Protein AF-A0A0F0EK61-F1 (afdb_monomer_lite)

Radius of gyration: 14.15 Å; chains: 1; bounding box: 29×21×44 Å

Secondary structure (DSSP, 8-state):
-HHHHHHHHHHHHHHHHHHHHHTEEEEEETTEEEEEEEEEETTTEEEEEEEEEETTT--HHHHHHHHHHHHHHHS--

Sequence (77 aa):
PRLLRQNRLLTLLRGVERSRRLGYALAGAEGVAGVGYVLPLALAGDAAVSVVSTASRMPASRRHEIGTLLSVTFGKG

pLDDT: mean 89.46, std 9.72, range [51.94, 97.56]

Structure (mmCIF, N/CA/C/O backbone):
data_AF-A0A0F0EK61-F1
#
_entry.id   AF-A0A0F0EK61-F1
#
loop_
_atom_site.group_PDB
_atom_site.id
_atom_site.type_symbol
_atom_site.label_atom_id
_atom_site.label_alt_id
_atom_site.label_comp_id
_atom_site.label_asym_id
_atom_site.label_entity_id
_atom_site.label_seq_id
_atom_site.pdbx_PDB_ins_code
_atom_site.Cartn_x
_atom_site.Cartn_y
_atom_site.Cartn_z
_atom_site.occupancy
_atom_site.B_iso_or_equiv
_atom_site.auth_seq_id
_atom_site.auth_comp_id
_atom_site.auth_asym_id
_atom_site.auth_atom_id
_atom_site.pdbx_PDB_model_num
ATOM 1 N N . PRO A 1 1 ? 14.059 -4.553 27.193 1.00 64.81 1 PRO A N 1
ATOM 2 C CA . PRO A 1 1 ? 14.522 -3.732 26.037 1.00 64.81 1 PRO A CA 1
ATOM 3 C C . PRO A 1 1 ? 14.795 -4.521 24.735 1.00 64.81 1 PRO A C 1
ATOM 5 O O . PRO A 1 1 ? 14.324 -4.110 23.680 1.00 64.81 1 PRO A O 1
ATOM 8 N N . ARG A 1 2 ? 15.528 -5.647 24.787 1.00 72.31 2 ARG A N 1
ATOM 9 C CA . ARG A 1 2 ? 15.909 -6.449 23.601 1.00 72.31 2 ARG A CA 1
ATOM 10 C C . ARG A 1 2 ? 14.727 -7.192 22.953 1.00 72.31 2 ARG A C 1
ATOM 12 O O . ARG A 1 2 ? 14.546 -7.103 21.745 1.00 72.31 2 ARG A O 1
ATOM 19 N N . LEU A 1 3 ? 13.864 -7.804 23.769 1.00 69.00 3 LEU A N 1
ATOM 20 C CA . LEU A 1 3 ? 12.648 -8.511 23.328 1.00 69.00 3 LEU A CA 1
ATOM 21 C C . LEU A 1 3 ? 11.664 -7.608 22.557 1.00 69.00 3 LEU A C 1
ATOM 23 O O . LEU A 1 3 ? 11.133 -8.002 21.526 1.00 69.00 3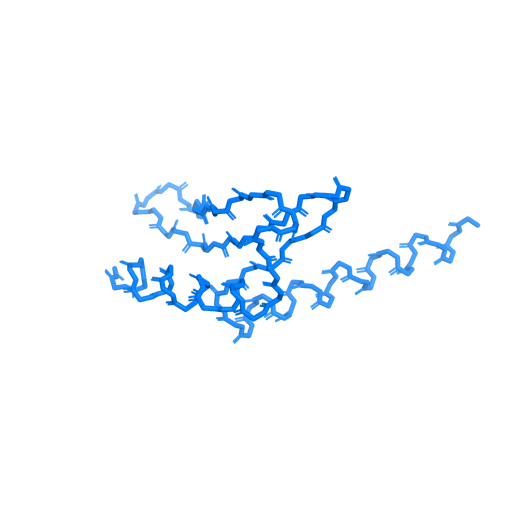 LEU A O 1
ATOM 27 N N . LEU A 1 4 ? 11.480 -6.358 23.002 1.00 69.62 4 LEU A N 1
ATOM 28 C CA . LEU A 1 4 ? 10.63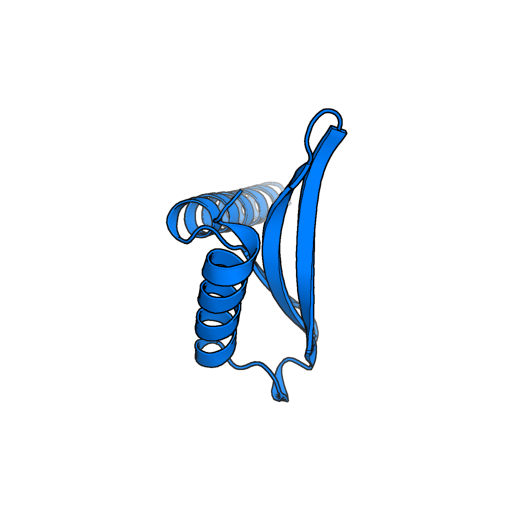5 -5.366 22.318 1.00 69.62 4 LEU A CA 1
ATOM 29 C C . LEU A 1 4 ? 11.153 -5.027 20.910 1.00 69.62 4 LEU A C 1
ATOM 31 O O . LEU A 1 4 ? 10.362 -4.894 19.979 1.00 69.62 4 LEU A O 1
ATOM 35 N N . ARG A 1 5 ? 12.479 -4.917 20.734 1.00 73.50 5 ARG A N 1
ATOM 36 C CA . ARG A 1 5 ? 13.100 -4.697 19.415 1.00 73.50 5 ARG A CA 1
ATOM 37 C C . ARG A 1 5 ? 12.943 -5.919 18.510 1.00 73.50 5 ARG A C 1
ATOM 39 O O . ARG A 1 5 ? 12.644 -5.765 17.331 1.00 73.50 5 ARG A O 1
ATOM 46 N N . GLN A 1 6 ? 13.082 -7.116 19.076 1.00 75.12 6 GLN A N 1
ATOM 47 C CA . GLN A 1 6 ? 12.930 -8.380 18.355 1.00 75.12 6 GLN A CA 1
ATOM 48 C C . GLN A 1 6 ? 11.489 -8.575 17.848 1.00 75.12 6 GLN A C 1
ATOM 50 O O . GLN A 1 6 ? 11.292 -8.919 16.686 1.00 75.12 6 GLN A O 1
ATOM 55 N N . ASN A 1 7 ? 10.481 -8.227 18.657 1.00 79.88 7 ASN A N 1
ATOM 56 C CA . ASN A 1 7 ? 9.077 -8.235 18.229 1.00 79.88 7 ASN A CA 1
ATOM 57 C C . ASN A 1 7 ? 8.779 -7.216 17.119 1.00 79.88 7 ASN A C 1
ATOM 59 O O . ASN A 1 7 ? 8.061 -7.537 16.175 1.00 79.88 7 ASN A O 1
ATOM 63 N N . ARG A 1 8 ? 9.344 -6.001 17.188 1.00 85.12 8 ARG A N 1
ATOM 64 C CA . ARG A 1 8 ? 9.169 -4.996 16.121 1.00 85.12 8 ARG A CA 1
ATOM 65 C C . ARG A 1 8 ? 9.757 -5.461 14.789 1.00 85.12 8 ARG A C 1
ATOM 67 O O . ARG A 1 8 ? 9.127 -5.259 13.755 1.00 85.12 8 ARG A O 1
ATOM 74 N N . LEU A 1 9 ? 10.920 -6.112 14.822 1.00 91.06 9 LEU A N 1
ATOM 75 C CA . LEU A 1 9 ? 11.543 -6.677 13.627 1.00 91.06 9 LEU A CA 1
ATOM 76 C C . LEU A 1 9 ? 10.666 -7.768 12.999 1.00 91.06 9 LEU A C 1
ATOM 78 O O . LEU A 1 9 ? 10.418 -7.731 11.799 1.00 91.06 9 LEU A O 1
ATOM 82 N N . LEU A 1 10 ? 10.144 -8.699 13.802 1.00 93.75 10 LEU A N 1
ATOM 83 C CA . LEU A 1 10 ? 9.263 -9.759 13.299 1.00 93.75 10 LEU A CA 1
ATOM 84 C C . LEU A 1 10 ? 7.985 -9.197 12.664 1.00 93.75 10 LEU A C 1
ATOM 86 O O . LEU A 1 10 ? 7.574 -9.658 11.600 1.00 93.75 10 LEU A O 1
ATOM 90 N N . THR A 1 11 ? 7.375 -8.179 13.273 1.00 90.38 11 THR A N 1
ATOM 91 C CA . THR A 1 11 ? 6.202 -7.500 12.701 1.00 90.38 11 THR A CA 1
ATOM 92 C C . THR A 1 11 ? 6.526 -6.839 11.364 1.00 90.38 11 THR A C 1
ATOM 94 O O . THR A 1 11 ? 5.741 -6.955 10.421 1.00 90.38 11 THR A O 1
ATOM 97 N N . LEU A 1 12 ? 7.687 -6.186 11.257 1.00 92.25 12 LEU A N 1
ATOM 98 C CA . LEU A 1 12 ? 8.137 -5.570 10.012 1.00 92.25 12 LEU A CA 1
ATOM 99 C C . LEU A 1 12 ? 8.338 -6.622 8.913 1.00 92.25 12 LEU A C 1
ATOM 101 O O . LEU A 1 12 ? 7.801 -6.466 7.819 1.00 92.25 12 LEU A O 1
ATOM 105 N N . LEU A 1 13 ? 9.048 -7.712 9.215 1.00 95.38 13 LEU A N 1
ATOM 106 C CA . LEU A 1 13 ? 9.324 -8.787 8.257 1.00 95.38 13 LEU A CA 1
ATOM 107 C C . LEU A 1 13 ? 8.036 -9.450 7.753 1.00 95.38 13 LEU A C 1
ATOM 109 O O . LEU A 1 13 ? 7.860 -9.589 6.544 1.00 95.38 13 LEU A O 1
ATOM 113 N N . ARG A 1 14 ? 7.080 -9.738 8.646 1.00 94.88 14 ARG A N 1
ATOM 114 C CA . ARG A 1 14 ? 5.746 -10.232 8.253 1.00 94.88 14 ARG A CA 1
ATOM 115 C C . ARG A 1 14 ? 5.010 -9.244 7.346 1.00 94.88 14 ARG A C 1
ATOM 117 O O . ARG A 1 14 ? 4.319 -9.648 6.413 1.00 94.88 14 ARG A O 1
ATOM 124 N N . GLY A 1 15 ? 5.148 -7.944 7.611 1.00 93.81 15 GLY A N 1
ATOM 125 C CA . GLY A 1 15 ? 4.604 -6.887 6.759 1.00 93.81 15 GLY A CA 1
ATOM 126 C C . GLY A 1 15 ? 5.208 -6.901 5.352 1.00 93.81 15 GLY A C 1
ATOM 127 O O . GLY A 1 15 ? 4.468 -6.801 4.370 1.00 93.81 15 GLY A O 1
ATOM 128 N N . VAL A 1 16 ? 6.526 -7.084 5.248 1.00 94.88 16 VAL A N 1
ATOM 129 C CA . VAL A 1 16 ? 7.247 -7.194 3.969 1.00 94.88 16 VAL A CA 1
ATOM 130 C C . VAL A 1 16 ? 6.815 -8.444 3.200 1.00 94.88 16 VAL A C 1
ATOM 132 O O . VAL A 1 16 ? 6.452 -8.335 2.030 1.00 94.88 16 VAL A O 1
ATOM 135 N N . GLU A 1 17 ? 6.785 -9.611 3.845 1.00 97.12 17 GLU A N 1
ATOM 136 C CA . GLU A 1 17 ? 6.352 -10.872 3.221 1.00 97.12 17 GLU A CA 1
ATOM 137 C C . GLU A 1 17 ? 4.916 -10.788 2.704 1.00 97.12 17 GLU A C 1
ATOM 139 O O . GLU A 1 17 ? 4.635 -11.147 1.558 1.00 97.12 17 GLU A O 1
ATOM 144 N N . ARG A 1 18 ? 4.007 -10.239 3.519 1.00 95.50 18 ARG A N 1
ATOM 145 C CA . ARG A 1 18 ? 2.622 -10.003 3.103 1.00 95.50 18 ARG A CA 1
ATOM 146 C C . ARG A 1 18 ? 2.559 -9.098 1.875 1.00 95.50 18 ARG A C 1
ATOM 148 O O . ARG A 1 18 ? 1.784 -9.385 0.969 1.00 95.50 18 ARG A O 1
ATOM 155 N N . SER A 1 19 ? 3.353 -8.030 1.849 1.00 95.25 19 SER A N 1
ATOM 156 C CA . SER A 1 19 ? 3.351 -7.077 0.735 1.00 95.25 19 SER A CA 1
ATOM 157 C C . SER A 1 19 ? 3.857 -7.718 -0.559 1.00 95.25 19 SER A C 1
ATOM 159 O O . SER A 1 19 ? 3.239 -7.531 -1.602 1.00 95.25 19 SER A O 1
ATOM 161 N N . ARG A 1 20 ? 4.899 -8.564 -0.492 1.00 93.94 20 ARG A N 1
ATOM 162 C CA . ARG A 1 20 ? 5.369 -9.344 -1.655 1.00 93.94 20 ARG A CA 1
ATOM 163 C C . ARG A 1 20 ? 4.295 -10.284 -2.188 1.00 93.94 20 ARG A C 1
ATOM 165 O O . ARG A 1 20 ? 4.093 -10.346 -3.392 1.00 93.94 20 ARG A O 1
ATOM 172 N N . ARG A 1 21 ? 3.583 -10.986 -1.299 1.00 95.31 21 ARG A N 1
ATOM 173 C CA . ARG A 1 21 ? 2.508 -11.908 -1.700 1.00 95.31 21 ARG A CA 1
ATOM 174 C C . ARG A 1 21 ? 1.338 -11.187 -2.376 1.00 95.31 21 ARG A C 1
ATOM 176 O O . ARG A 1 21 ? 0.696 -11.763 -3.242 1.00 95.31 21 ARG A O 1
ATOM 183 N N . LEU A 1 22 ? 1.028 -9.967 -1.938 1.00 94.56 22 LEU A N 1
ATOM 184 C CA . LEU A 1 22 ? -0.096 -9.185 -2.460 1.00 94.56 22 LEU A CA 1
ATOM 185 C C . LEU A 1 22 ? 0.265 -8.341 -3.690 1.00 94.56 22 LEU A C 1
ATOM 187 O O . LEU A 1 22 ? -0.638 -7.923 -4.405 1.00 94.56 22 LEU A O 1
ATOM 191 N N . GLY A 1 23 ? 1.550 -8.056 -3.912 1.00 93.75 23 GLY A N 1
ATOM 192 C CA . GLY A 1 23 ? 2.008 -7.101 -4.925 1.00 93.75 23 GLY A CA 1
ATOM 193 C C . GLY A 1 23 ? 1.873 -5.631 -4.507 1.00 93.75 23 GLY A C 1
ATOM 194 O O . GLY A 1 23 ? 2.252 -4.748 -5.263 1.00 93.75 23 GLY A O 1
ATOM 195 N N . TYR A 1 24 ? 1.373 -5.348 -3.300 1.00 95.56 24 TYR A N 1
ATOM 196 C CA . TYR A 1 24 ? 1.233 -4.001 -2.743 1.00 95.56 24 TYR A CA 1
ATOM 197 C C . TYR A 1 24 ? 1.397 -4.009 -1.218 1.00 95.56 24 TYR A C 1
ATOM 199 O O . TYR A 1 24 ? 1.127 -5.001 -0.536 1.00 95.56 24 TYR A O 1
ATOM 207 N N . ALA A 1 25 ? 1.820 -2.877 -0.664 1.00 96.06 25 ALA A N 1
ATOM 208 C CA . ALA A 1 25 ? 1.984 -2.650 0.762 1.00 96.06 25 ALA A CA 1
ATOM 209 C C . ALA A 1 25 ? 0.730 -2.031 1.386 1.00 96.06 25 ALA A C 1
ATOM 211 O O . ALA A 1 25 ? 0.075 -1.180 0.793 1.00 96.06 25 ALA A O 1
ATOM 212 N N . LEU A 1 26 ? 0.436 -2.423 2.627 1.00 95.38 26 LEU A N 1
ATOM 213 C CA . LEU A 1 26 ? -0.617 -1.834 3.453 1.00 95.38 26 LEU A CA 1
ATOM 214 C C . LEU A 1 26 ? 0.007 -1.143 4.658 1.00 95.38 26 LEU A C 1
ATOM 216 O O . LEU A 1 26 ? 0.692 -1.799 5.448 1.00 95.38 26 LEU A O 1
ATOM 220 N N . ALA A 1 27 ? -0.288 0.142 4.826 1.00 92.38 27 ALA A N 1
ATOM 221 C CA . ALA A 1 27 ? 0.211 0.959 5.922 1.00 92.38 27 ALA A CA 1
ATOM 222 C C . ALA A 1 27 ? -0.938 1.516 6.774 1.00 92.38 27 ALA A C 1
ATOM 224 O O . ALA A 1 27 ? -2.044 1.778 6.290 1.00 92.38 27 ALA A O 1
ATOM 225 N N . GLY A 1 28 ? -0.666 1.695 8.064 1.00 90.69 28 GLY A N 1
ATOM 226 C CA . GLY A 1 28 ? -1.566 2.363 8.991 1.00 90.69 28 GLY A CA 1
ATOM 227 C C . GLY A 1 28 ? -0.835 2.769 10.262 1.00 90.69 28 GLY A C 1
ATOM 228 O O . GLY A 1 28 ? -0.177 1.932 10.879 1.00 90.69 28 GLY A O 1
ATOM 229 N N . ALA A 1 29 ? -0.950 4.038 10.631 1.00 88.56 29 ALA A N 1
ATOM 230 C CA . ALA A 1 29 ? -0.400 4.601 11.858 1.00 88.56 29 ALA A CA 1
ATOM 231 C C . ALA A 1 29 ? -1.173 5.877 12.207 1.00 88.56 29 ALA A C 1
ATOM 233 O O . ALA A 1 29 ? -1.518 6.633 11.306 1.00 88.56 29 ALA A O 1
ATOM 234 N N . GLU A 1 30 ? -1.456 6.093 13.494 1.00 90.50 30 GLU A N 1
ATOM 235 C CA . GLU A 1 30 ? -1.902 7.390 14.038 1.00 90.50 30 GLU A CA 1
ATOM 236 C C . GLU A 1 30 ? -2.990 8.106 13.211 1.00 90.50 30 GLU A C 1
ATOM 238 O O . GLU A 1 30 ? -2.852 9.251 12.799 1.00 90.50 30 GLU A O 1
ATOM 243 N N . GLY A 1 31 ? -4.096 7.413 12.920 1.00 94.44 31 GLY A N 1
ATOM 244 C CA . GLY A 1 31 ? -5.221 8.013 12.192 1.00 94.44 31 GLY A CA 1
ATOM 245 C C . GLY A 1 31 ? -5.004 8.182 10.683 1.00 94.44 31 GLY A C 1
ATOM 246 O O . GLY A 1 31 ? -5.902 8.678 10.003 1.00 94.44 31 GLY A O 1
ATOM 247 N N . VAL A 1 32 ? -3.883 7.706 10.140 1.00 95.44 32 VAL A N 1
ATOM 248 C CA . VAL A 1 32 ? -3.570 7.651 8.708 1.00 95.44 32 VAL A CA 1
ATOM 249 C C . VAL A 1 32 ? -3.550 6.201 8.232 1.00 95.44 32 VAL A C 1
ATOM 251 O O . VAL A 1 32 ? -3.140 5.282 8.946 1.00 95.44 32 VAL A O 1
ATOM 254 N N . ALA A 1 33 ? -4.008 5.985 7.005 1.00 97.12 33 ALA A N 1
ATOM 255 C CA . ALA A 1 33 ? -3.943 4.707 6.320 1.00 97.12 33 ALA A CA 1
ATOM 256 C C . ALA A 1 33 ? -3.500 4.903 4.874 1.00 97.12 33 ALA A C 1
ATOM 258 O O . ALA A 1 33 ? -3.780 5.937 4.264 1.00 97.12 33 ALA A O 1
ATOM 259 N N . GLY A 1 34 ? -2.836 3.894 4.319 1.00 96.50 34 GLY A N 1
ATOM 260 C CA . GLY A 1 34 ? -2.390 3.968 2.941 1.00 96.50 34 GLY A CA 1
ATOM 261 C C . GLY A 1 34 ? -2.079 2.627 2.309 1.00 96.50 34 GLY A C 1
ATOM 262 O O . GLY A 1 34 ? -2.015 1.585 2.975 1.00 96.50 34 GLY A O 1
ATOM 263 N N . VAL A 1 35 ? -1.892 2.697 0.999 1.00 97.56 35 VAL A N 1
ATOM 264 C CA . VAL A 1 35 ? -1.536 1.581 0.132 1.00 97.56 35 VAL A CA 1
ATOM 265 C C . VAL A 1 35 ? -0.391 2.024 -0.757 1.00 97.56 35 VAL A C 1
ATOM 267 O O . VAL A 1 35 ? -0.479 3.098 -1.346 1.00 97.56 35 VAL A O 1
ATOM 270 N N . GLY A 1 36 ? 0.663 1.219 -0.836 1.00 96.19 36 GLY A N 1
ATOM 271 C CA . GLY A 1 36 ? 1.824 1.478 -1.686 1.00 96.19 36 GLY A CA 1
ATOM 272 C C . GLY A 1 36 ? 2.001 0.384 -2.731 1.00 96.19 36 GLY A C 1
ATOM 273 O O . GLY A 1 36 ? 1.758 -0.783 -2.440 1.00 96.19 36 GLY A O 1
ATOM 274 N N . TYR A 1 37 ? 2.449 0.739 -3.924 1.00 95.62 37 TYR A N 1
ATOM 275 C CA . TYR A 1 37 ? 2.786 -0.185 -5.003 1.00 95.62 37 TYR A CA 1
ATOM 276 C C . TYR A 1 37 ? 4.189 0.131 -5.520 1.00 95.62 37 TYR A C 1
ATOM 278 O O . TYR A 1 37 ? 4.561 1.305 -5.589 1.00 95.62 37 TYR A O 1
ATOM 286 N N . VAL A 1 38 ? 4.964 -0.903 -5.853 1.00 92.88 38 VAL A N 1
ATOM 287 C CA . VAL A 1 38 ? 6.299 -0.726 -6.436 1.00 92.88 38 VAL A CA 1
ATOM 288 C C . VAL A 1 38 ? 6.157 -0.339 -7.903 1.00 92.88 38 VAL A C 1
ATOM 290 O O . VAL A 1 38 ? 5.586 -1.081 -8.688 1.00 92.88 38 VAL A O 1
ATOM 293 N N . LEU A 1 39 ? 6.646 0.838 -8.269 1.00 89.69 39 LEU A N 1
ATOM 294 C CA . LEU A 1 39 ? 6.676 1.298 -9.648 1.00 89.69 39 LEU A CA 1
ATOM 295 C C . LEU A 1 39 ? 8.092 1.079 -10.194 1.00 89.69 39 LEU A C 1
ATOM 297 O O . LEU A 1 39 ? 8.994 1.833 -9.814 1.00 89.69 39 LEU A O 1
ATOM 301 N N . PRO A 1 40 ? 8.313 0.073 -11.055 1.00 83.62 40 PRO A N 1
ATOM 302 C CA . PRO A 1 40 ? 9.617 -0.128 -11.667 1.00 83.62 40 PRO A CA 1
ATOM 303 C C . PRO A 1 40 ? 9.935 1.054 -12.589 1.00 83.62 40 PRO A C 1
ATOM 305 O O . PRO A 1 40 ? 9.141 1.397 -13.467 1.00 83.62 40 PRO A O 1
ATOM 308 N N . LEU A 1 41 ? 11.092 1.693 -12.397 1.00 85.19 41 LEU A N 1
ATOM 309 C CA . LEU A 1 41 ? 11.576 2.738 -13.297 1.00 85.19 41 LEU A CA 1
ATOM 310 C C . LEU A 1 41 ? 12.659 2.159 -14.202 1.00 85.19 41 LEU A C 1
ATOM 312 O O . LEU A 1 41 ? 13.665 1.627 -13.726 1.00 85.19 41 LEU A O 1
ATOM 316 N N . ALA A 1 42 ? 12.487 2.304 -15.517 1.00 78.50 42 ALA A N 1
ATOM 317 C CA . ALA A 1 42 ? 13.519 1.926 -16.470 1.00 78.50 42 ALA A C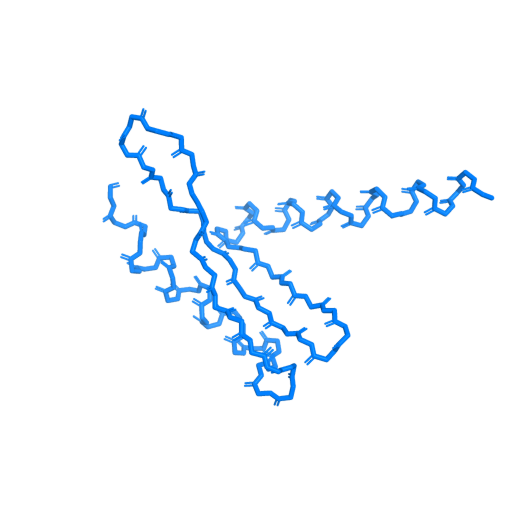A 1
ATOM 318 C C . ALA A 1 42 ? 14.809 2.703 -16.144 1.00 78.50 42 ALA A C 1
ATOM 320 O O . ALA A 1 42 ? 14.838 3.927 -16.234 1.00 78.50 42 ALA A O 1
ATOM 321 N N . LEU A 1 43 ? 15.868 1.974 -15.766 1.00 72.31 43 LEU A N 1
ATOM 322 C CA . LEU A 1 43 ? 17.239 2.461 -15.536 1.00 72.31 43 LEU A CA 1
ATOM 323 C C . LEU A 1 43 ? 17.527 3.198 -14.207 1.00 72.31 43 LEU A C 1
ATOM 325 O O . LEU A 1 43 ? 18.689 3.523 -13.971 1.00 72.31 43 LEU A O 1
ATOM 329 N N . ALA A 1 44 ? 16.544 3.426 -13.324 1.00 67.38 44 ALA A N 1
ATOM 330 C CA . ALA A 1 44 ? 16.734 4.240 -12.104 1.00 67.38 44 ALA A CA 1
ATOM 331 C C . ALA A 1 44 ? 16.406 3.533 -10.769 1.00 67.38 44 ALA A C 1
ATOM 333 O O . ALA A 1 44 ? 16.520 4.146 -9.708 1.00 67.38 44 ALA A O 1
ATOM 334 N N . GLY A 1 45 ? 16.034 2.249 -10.806 1.00 75.44 45 GLY A N 1
ATOM 335 C CA . GLY A 1 45 ? 15.645 1.467 -9.626 1.00 75.44 45 GLY A CA 1
ATOM 336 C C . GLY A 1 45 ? 14.133 1.456 -9.377 1.00 75.44 45 GLY A C 1
ATOM 337 O O . GLY A 1 45 ? 13.340 1.789 -10.256 1.00 75.44 45 GLY A O 1
ATOM 338 N N . ASP A 1 46 ? 13.734 1.047 -8.175 1.00 84.50 46 ASP A N 1
ATOM 339 C CA . ASP A 1 46 ? 12.326 0.936 -7.791 1.00 84.50 46 ASP A CA 1
ATOM 340 C C . ASP A 1 46 ? 11.825 2.239 -7.157 1.00 84.50 46 ASP A C 1
ATOM 342 O O . ASP A 1 46 ? 12.386 2.725 -6.170 1.00 84.50 46 ASP A O 1
ATOM 346 N N . ALA A 1 47 ? 10.730 2.787 -7.685 1.00 90.38 47 ALA A N 1
ATOM 347 C CA . ALA A 1 47 ? 9.951 3.822 -7.015 1.00 90.38 47 ALA A CA 1
ATOM 348 C C . ALA A 1 47 ? 8.748 3.208 -6.289 1.00 90.38 47 ALA A C 1
ATOM 350 O O . ALA A 1 47 ? 8.408 2.038 -6.463 1.00 90.38 47 ALA A O 1
ATOM 351 N N . ALA A 1 48 ? 8.068 4.011 -5.472 1.00 92.25 48 ALA A N 1
ATOM 352 C CA . ALA A 1 48 ? 6.799 3.628 -4.871 1.00 92.25 48 ALA A CA 1
ATOM 353 C C . ALA A 1 48 ? 5.728 4.672 -5.184 1.00 92.25 48 ALA A C 1
ATOM 355 O O . ALA A 1 48 ? 5.916 5.861 -4.926 1.00 92.25 48 ALA A O 1
ATOM 356 N N . VAL A 1 49 ? 4.578 4.219 -5.677 1.00 93.31 49 VAL A N 1
ATOM 357 C CA . VAL A 1 49 ? 3.362 5.036 -5.769 1.00 93.31 49 VAL A CA 1
ATOM 358 C C . VAL A 1 49 ? 2.488 4.694 -4.578 1.00 93.31 49 VAL A C 1
ATOM 360 O O . VAL A 1 49 ? 2.246 3.521 -4.307 1.00 93.31 49 VAL A O 1
ATOM 363 N N . SER A 1 50 ? 2.025 5.707 -3.847 1.00 95.56 50 SER A N 1
ATOM 364 C CA . SER A 1 50 ? 1.200 5.498 -2.657 1.00 95.56 50 SER A CA 1
ATOM 365 C C . SER A 1 50 ? -0.052 6.358 -2.661 1.00 95.56 50 SER A C 1
ATOM 367 O O . SER A 1 50 ? -0.010 7.538 -3.001 1.00 95.56 50 SER A O 1
ATOM 369 N N . VAL A 1 51 ? -1.157 5.771 -2.209 1.00 96.69 51 VAL A N 1
ATOM 370 C CA . VAL A 1 51 ? -2.394 6.485 -1.887 1.00 96.69 51 VAL A CA 1
ATOM 371 C C . VAL A 1 51 ? -2.530 6.515 -0.375 1.00 96.69 51 VAL A C 1
ATOM 373 O O . VAL A 1 51 ? -2.520 5.468 0.273 1.00 96.69 51 VAL A O 1
ATOM 376 N N . VAL A 1 52 ? -2.664 7.713 0.189 1.00 96.56 52 VAL A N 1
ATOM 377 C CA . VAL A 1 52 ? -2.737 7.936 1.636 1.00 96.56 52 VAL A CA 1
ATOM 378 C C . VAL A 1 52 ? -3.965 8.782 1.957 1.00 96.56 52 VAL A C 1
ATOM 380 O O . VAL A 1 52 ? -4.312 9.702 1.219 1.00 96.56 52 VAL A O 1
ATOM 383 N N . SER A 1 53 ? -4.655 8.461 3.047 1.00 96.69 53 SER A N 1
ATOM 384 C CA . SER A 1 53 ? -5.781 9.251 3.551 1.00 96.69 53 SER A CA 1
ATOM 385 C C . SER A 1 53 ? -5.954 9.058 5.056 1.00 96.69 53 SER A C 1
ATOM 387 O O . SER A 1 53 ? -5.225 8.292 5.692 1.00 96.69 53 SER A O 1
ATOM 389 N N . THR A 1 54 ? -6.956 9.718 5.635 1.00 96.94 54 THR A N 1
ATOM 390 C CA . THR A 1 54 ? -7.362 9.442 7.013 1.00 96.94 54 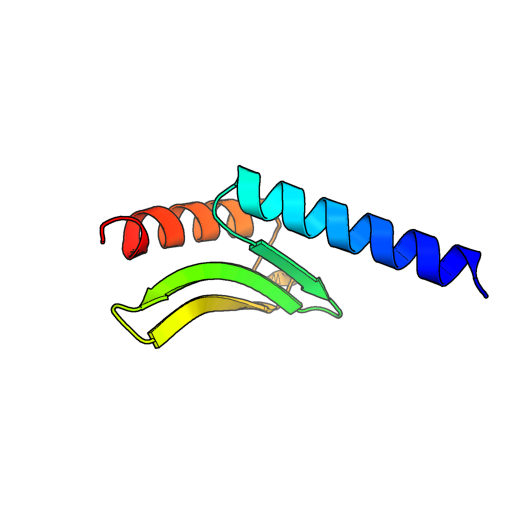THR A CA 1
ATOM 391 C C . THR A 1 54 ? -7.856 7.999 7.128 1.00 96.94 54 THR A C 1
ATOM 393 O O . THR A 1 54 ? -8.5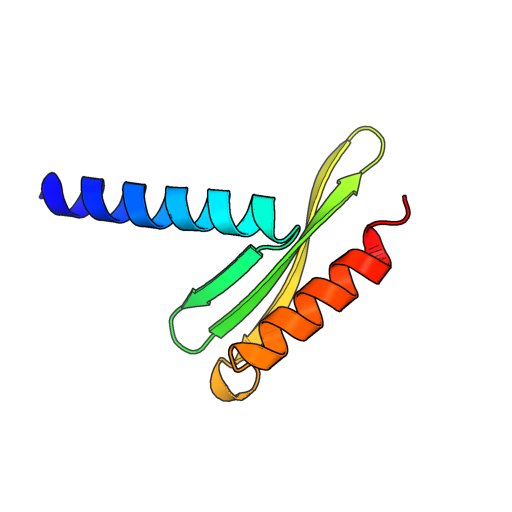70 7.484 6.261 1.00 96.94 54 THR A O 1
ATOM 396 N N . ALA A 1 55 ? -7.516 7.330 8.227 1.00 95.38 55 ALA A N 1
ATOM 397 C CA . ALA A 1 55 ? -7.904 5.948 8.491 1.00 95.38 55 ALA A CA 1
ATOM 398 C C . ALA A 1 55 ? -9.431 5.764 8.486 1.00 95.38 55 ALA A C 1
ATOM 400 O O . ALA A 1 55 ? -9.916 4.727 8.039 1.00 95.38 55 ALA A O 1
ATOM 401 N N . SER A 1 56 ? -10.181 6.795 8.893 1.00 95.00 56 SER A N 1
ATOM 402 C CA . SER A 1 56 ? -11.649 6.838 8.849 1.00 95.00 56 SER A CA 1
ATOM 403 C C . SER A 1 56 ? -12.235 6.750 7.436 1.00 95.00 56 SER A C 1
ATOM 405 O O . SER A 1 56 ? -13.352 6.273 7.267 1.00 95.00 56 SER A O 1
ATOM 407 N N . ARG A 1 57 ? -11.492 7.186 6.411 1.00 94.75 57 ARG A N 1
ATOM 408 C CA . ARG A 1 57 ? -11.927 7.166 5.004 1.00 94.75 57 ARG A CA 1
ATOM 409 C C . ARG A 1 57 ? -11.398 5.959 4.233 1.00 94.75 57 ARG A C 1
ATOM 411 O O . ARG A 1 57 ? -11.864 5.687 3.126 1.00 94.75 57 ARG A O 1
ATOM 418 N N . MET A 1 58 ? -10.444 5.231 4.812 1.00 95.50 58 MET A N 1
ATOM 419 C CA . MET A 1 58 ? -9.771 4.102 4.177 1.00 95.50 58 MET A CA 1
ATOM 420 C C . MET A 1 58 ? -9.772 2.864 5.096 1.00 95.50 58 MET A C 1
ATOM 422 O O . MET A 1 58 ? -8.728 2.487 5.651 1.00 95.50 58 MET A O 1
ATOM 426 N N . PRO A 1 59 ? -10.942 2.215 5.278 1.00 92.62 59 PRO A N 1
ATOM 427 C CA . PRO A 1 59 ? -11.034 0.942 5.990 1.00 92.62 59 PRO A CA 1
ATOM 428 C C . PRO A 1 59 ? -10.256 -0.159 5.255 1.00 92.62 59 PRO A C 1
ATOM 430 O O . PRO A 1 59 ? -9.896 -0.011 4.088 1.00 92.62 59 PRO A O 1
ATOM 433 N N . ALA A 1 60 ? -9.987 -1.277 5.935 1.00 90.81 60 ALA A N 1
ATOM 434 C CA . ALA A 1 60 ? -9.123 -2.339 5.412 1.00 90.81 60 ALA A CA 1
ATOM 435 C C . ALA A 1 60 ? -9.578 -2.894 4.048 1.00 90.81 60 ALA A C 1
ATOM 437 O O . ALA A 1 60 ? -8.743 -3.064 3.164 1.00 90.81 60 ALA A O 1
ATOM 438 N N . SER A 1 61 ? -10.883 -3.106 3.844 1.00 94.12 61 SER A N 1
ATOM 439 C CA . SER A 1 61 ? -11.445 -3.562 2.560 1.00 94.12 61 SER A CA 1
ATOM 440 C C . SER A 1 61 ? -11.091 -2.619 1.407 1.00 94.12 61 SER A C 1
ATOM 442 O O . SER A 1 61 ? -10.574 -3.056 0.382 1.00 94.12 61 SER A O 1
ATOM 444 N N . ARG A 1 62 ? -11.263 -1.311 1.619 1.00 95.62 62 ARG A N 1
ATOM 445 C CA . ARG A 1 62 ? -10.938 -0.276 0.631 1.00 95.62 62 ARG A CA 1
ATOM 446 C C . ARG A 1 62 ? -9.445 -0.215 0.314 1.00 95.62 62 ARG A C 1
ATOM 448 O O . ARG A 1 62 ? -9.063 0.081 -0.810 1.00 95.62 62 ARG A O 1
ATOM 455 N N . ARG A 1 63 ? -8.579 -0.510 1.288 1.00 95.31 63 ARG A N 1
ATOM 456 C CA . ARG A 1 63 ? -7.129 -0.576 1.043 1.00 95.31 63 ARG A CA 1
ATOM 457 C C . ARG A 1 63 ? -6.771 -1.713 0.088 1.00 95.31 63 ARG A C 1
ATOM 459 O O . ARG A 1 63 ? -5.943 -1.529 -0.795 1.00 95.31 63 ARG A O 1
ATOM 466 N N . HIS A 1 64 ? -7.399 -2.875 0.249 1.00 96.06 64 HIS A N 1
ATOM 467 C CA . HIS A 1 64 ? -7.187 -3.994 -0.666 1.00 96.06 64 HIS A CA 1
ATOM 468 C C . HIS A 1 64 ? -7.670 -3.669 -2.083 1.00 96.06 64 HIS A C 1
ATOM 470 O O . HIS A 1 64 ? -6.933 -3.911 -3.033 1.00 96.06 64 HIS A O 1
ATOM 476 N N . GLU A 1 65 ? -8.844 -3.047 -2.214 1.00 96.75 65 GLU A N 1
ATOM 477 C CA . GLU A 1 65 ? -9.374 -2.576 -3.501 1.00 96.75 65 GLU A CA 1
ATOM 478 C C . GLU A 1 65 ? -8.400 -1.615 -4.204 1.00 96.75 65 GLU A C 1
ATOM 480 O O . GLU A 1 65 ? -8.027 -1.836 -5.356 1.00 96.75 65 GLU A O 1
ATOM 485 N N . ILE A 1 66 ? -7.908 -0.597 -3.488 1.00 96.56 66 ILE A N 1
ATOM 486 C CA . ILE A 1 66 ? -6.912 0.349 -4.013 1.00 96.56 66 ILE A CA 1
ATOM 487 C C . ILE A 1 66 ? -5.623 -0.378 -4.423 1.00 96.56 66 ILE A C 1
ATOM 489 O O . ILE A 1 66 ? -5.065 -0.077 -5.474 1.00 96.56 66 ILE A O 1
ATOM 493 N N . GLY A 1 67 ? -5.150 -1.344 -3.633 1.00 95.88 67 GLY A N 1
ATOM 494 C CA . GLY A 1 67 ? -3.946 -2.119 -3.955 1.00 95.88 67 GLY A CA 1
ATOM 495 C C . GLY A 1 67 ? -4.080 -2.907 -5.254 1.00 95.88 67 GLY A C 1
ATOM 496 O O . GLY A 1 67 ? -3.171 -2.894 -6.090 1.00 95.88 67 GLY A O 1
ATOM 497 N N . THR A 1 68 ? -5.241 -3.525 -5.470 1.00 95.44 68 THR A N 1
ATOM 498 C CA . THR A 1 68 ? -5.566 -4.183 -6.738 1.00 95.44 68 THR A CA 1
ATOM 499 C C . THR A 1 68 ? -5.599 -3.179 -7.893 1.00 95.44 68 THR A C 1
ATOM 501 O O . THR A 1 68 ? -5.005 -3.449 -8.935 1.00 95.44 68 THR A O 1
ATOM 504 N N . LEU A 1 69 ? -6.208 -2.003 -7.712 1.00 95.38 69 LEU A N 1
ATOM 505 C CA . LEU A 1 69 ? -6.253 -0.960 -8.745 1.00 95.38 69 LEU A CA 1
ATOM 506 C C . LEU A 1 69 ? -4.862 -0.438 -9.121 1.00 95.38 69 LEU A C 1
ATOM 508 O O . LEU A 1 69 ? -4.572 -0.294 -10.309 1.00 95.38 69 LEU A O 1
ATOM 512 N N . LEU A 1 70 ? -3.987 -0.199 -8.139 1.00 94.12 70 LEU A N 1
ATOM 513 C CA . LEU A 1 70 ? -2.600 0.201 -8.391 1.00 94.12 70 LEU A CA 1
ATOM 514 C C . LEU A 1 70 ? -1.853 -0.886 -9.172 1.00 94.12 70 LEU A C 1
ATOM 516 O O . LEU A 1 70 ? -1.169 -0.575 -10.141 1.00 94.12 70 LEU A O 1
ATOM 520 N N . SER A 1 71 ? -2.059 -2.156 -8.813 1.00 91.38 71 SER A N 1
ATOM 521 C CA . SER A 1 71 ? -1.441 -3.290 -9.511 1.00 91.38 71 SER A CA 1
ATOM 522 C C . SER A 1 71 ? -1.920 -3.415 -10.961 1.00 91.38 71 SER A C 1
ATOM 524 O O . SER A 1 71 ? -1.119 -3.686 -11.846 1.00 91.38 71 SER A O 1
ATOM 526 N N . VAL A 1 72 ? -3.208 -3.183 -11.235 1.00 92.00 72 VAL A N 1
ATOM 527 C CA . VAL A 1 72 ? -3.746 -3.181 -12.610 1.00 92.00 72 VAL A CA 1
ATOM 528 C C . VAL A 1 72 ? -3.224 -1.989 -13.414 1.00 92.00 72 VAL A C 1
ATOM 530 O O . VAL A 1 72 ? -2.911 -2.138 -14.593 1.00 92.00 72 VAL A O 1
ATOM 533 N N . THR A 1 73 ? -3.134 -0.819 -12.780 1.00 91.62 73 THR A N 1
ATOM 534 C CA . THR A 1 73 ? -2.713 0.435 -13.424 1.00 91.62 73 THR A CA 1
ATOM 535 C C . THR A 1 73 ? -1.232 0.425 -13.784 1.00 91.62 73 THR A C 1
ATOM 537 O O . THR A 1 73 ? -0.869 0.829 -14.882 1.00 91.62 73 THR A O 1
ATOM 540 N N . PHE A 1 74 ? -0.384 -0.035 -12.864 1.00 88.50 74 PHE A N 1
ATOM 541 C CA . PHE A 1 74 ? 1.071 0.076 -12.981 1.00 88.50 74 PHE A CA 1
ATOM 542 C C . PHE A 1 74 ? 1.780 -1.258 -13.247 1.00 88.50 74 PHE A C 1
ATOM 544 O O . PHE A 1 74 ? 2.953 -1.249 -13.597 1.00 88.50 74 PHE A O 1
ATOM 551 N N . GLY A 1 75 ? 1.096 -2.400 -13.117 1.00 78.31 75 GLY A N 1
ATOM 552 C CA . GLY A 1 75 ? 1.675 -3.728 -13.361 1.00 78.31 75 GLY A CA 1
ATOM 553 C C . GLY A 1 75 ? 1.734 -4.147 -14.831 1.00 78.31 75 GLY A C 1
ATOM 554 O O . GLY A 1 75 ? 2.188 -5.248 -15.127 1.00 78.31 75 GLY A O 1
ATOM 555 N N . LYS A 1 76 ? 1.260 -3.301 -15.754 1.00 63.94 76 LYS A N 1
ATOM 556 C CA . LYS A 1 76 ? 1.460 -3.458 -17.201 1.00 63.94 76 LYS A CA 1
ATOM 557 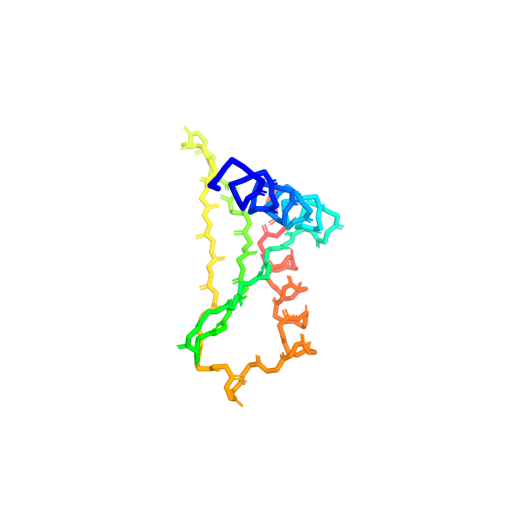C C . LYS A 1 76 ? 2.577 -2.512 -17.647 1.00 63.94 76 LYS A C 1
ATOM 559 O O . LYS A 1 76 ? 2.295 -1.426 -18.147 1.00 63.94 76 LYS A O 1
ATOM 564 N N . GLY A 1 77 ? 3.818 -2.925 -17.418 1.00 51.94 77 GLY A N 1
ATOM 565 C CA . GLY A 1 77 ? 5.045 -2.268 -17.869 1.00 51.94 77 GLY A CA 1
ATOM 566 C C . GLY A 1 77 ? 6.072 -3.317 -18.246 1.00 51.94 77 GLY A C 1
ATOM 567 O O . GLY A 1 77 ? 6.167 -4.309 -17.489 1.00 51.94 77 GLY A O 1
#

Foldseek 3Di:
DVVVVVVVVVVVVVQVVVCVVLQKGWDDDDQKTKIWHWAQDVPPGTDIDMDMDGCVVQDPVNNSVVSVVCCVVRVPD